Protein AF-A0A5C7LG85-F1 (afdb_monomer)

Secondary structure (DSSP, 8-state):
-HHHHHHHHHHHHHHHHHHHHHHHHHHHHH-S-HHHHHHHHHHHHHHHHHHHHHHHHHHHHS-HHHHHS----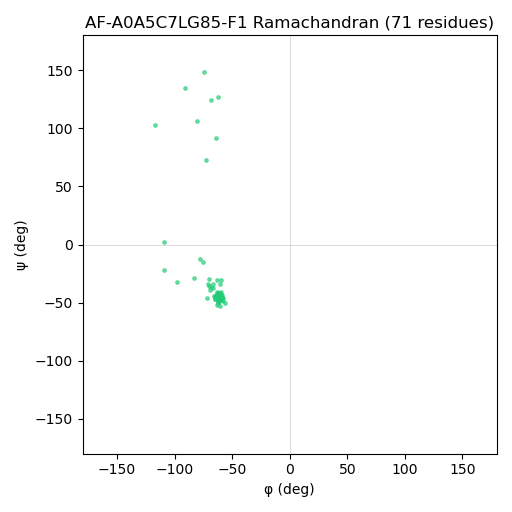

Structure (mmCIF, N/CA/C/O backbone):
data_AF-A0A5C7LG85-F1
#
_entry.id   AF-A0A5C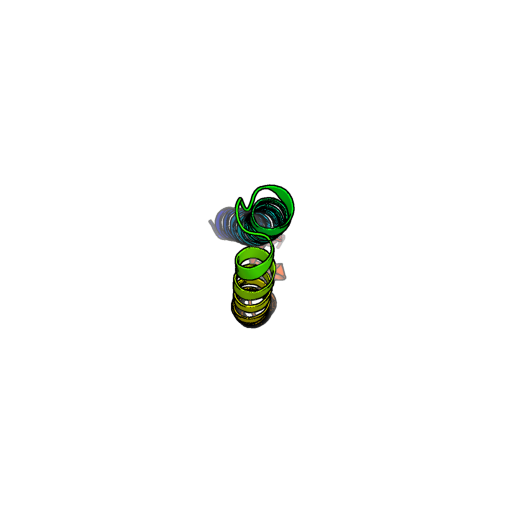7LG85-F1
#
loop_
_atom_site.group_PDB
_atom_site.id
_atom_site.type_symbol
_atom_site.label_atom_id
_atom_site.label_alt_id
_atom_site.label_comp_id
_atom_site.label_asym_id
_atom_site.label_entity_id
_atom_site.label_seq_id
_atom_site.pdbx_PDB_ins_code
_atom_site.Cartn_x
_atom_site.Cartn_y
_atom_site.Cartn_z
_atom_site.occupancy
_atom_site.B_iso_or_equiv
_atom_site.auth_seq_id
_atom_site.auth_comp_id
_atom_site.auth_asym_id
_atom_site.auth_atom_id
_atom_site.pdbx_PDB_model_num
ATOM 1 N N . MET A 1 1 ? 8.472 9.780 -21.537 1.00 75.62 1 MET A N 1
ATOM 2 C CA . MET A 1 1 ? 7.066 9.391 -21.273 1.00 75.62 1 MET A CA 1
ATOM 3 C C . MET A 1 1 ? 6.991 8.179 -20.347 1.00 75.62 1 MET A C 1
ATOM 5 O O . MET A 1 1 ? 6.396 8.302 -19.288 1.00 75.62 1 MET A O 1
ATOM 9 N N . GLN A 1 2 ? 7.638 7.054 -20.678 1.00 82.12 2 GLN A N 1
ATOM 10 C CA . GLN A 1 2 ? 7.601 5.826 -19.860 1.00 82.12 2 GLN A CA 1
ATOM 11 C C . GLN A 1 2 ? 8.162 6.000 -18.440 1.00 82.12 2 GLN A C 1
ATOM 13 O O . GLN A 1 2 ? 7.481 5.645 -17.489 1.00 82.12 2 GLN A O 1
ATOM 18 N N . LEU A 1 3 ? 9.324 6.649 -18.291 1.00 84.94 3 LEU A N 1
ATOM 19 C CA . LEU A 1 3 ? 9.927 6.922 -16.976 1.00 84.94 3 LEU A CA 1
ATOM 20 C C . LEU A 1 3 ? 9.023 7.760 -16.064 1.00 84.94 3 LEU A C 1
ATOM 22 O O . LEU A 1 3 ? 8.840 7.438 -14.894 1.00 84.94 3 LEU A O 1
ATOM 26 N N . PHE A 1 4 ? 8.399 8.800 -16.620 1.00 87.38 4 PHE A N 1
ATOM 27 C CA . PHE A 1 4 ? 7.419 9.607 -15.893 1.00 87.38 4 PHE A CA 1
ATOM 28 C C . PHE A 1 4 ? 6.237 8.748 -15.426 1.00 87.38 4 PHE A C 1
ATOM 30 O O . PHE A 1 4 ? 5.893 8.774 -14.249 1.00 87.38 4 PHE A O 1
ATOM 37 N N . PHE A 1 5 ? 5.676 7.928 -16.320 1.00 87.69 5 PHE A N 1
ATOM 38 C CA . PHE A 1 5 ? 4.592 7.008 -15.981 1.00 87.69 5 PHE A CA 1
ATOM 39 C C . PHE A 1 5 ? 4.993 6.015 -14.878 1.00 87.69 5 PHE A C 1
ATOM 41 O O . PHE A 1 5 ? 4.255 5.861 -13.908 1.00 87.69 5 PHE A O 1
ATOM 48 N N . GLY A 1 6 ? 6.172 5.393 -14.984 1.00 87.81 6 GLY A N 1
ATOM 49 C CA . GLY A 1 6 ? 6.682 4.447 -13.990 1.00 87.81 6 GLY A CA 1
ATOM 50 C C . GLY A 1 6 ? 6.828 5.074 -12.603 1.00 87.81 6 GLY A C 1
ATOM 51 O O . GLY A 1 6 ? 6.351 4.508 -11.621 1.00 87.81 6 GLY A O 1
ATOM 52 N N . ILE A 1 7 ? 7.407 6.278 -12.520 1.00 90.12 7 ILE A N 1
ATOM 53 C CA . ILE A 1 7 ? 7.559 7.008 -11.252 1.00 90.12 7 ILE A CA 1
ATOM 54 C C . ILE A 1 7 ? 6.200 7.399 -10.666 1.00 90.12 7 ILE A C 1
ATOM 56 O O . ILE A 1 7 ? 5.964 7.187 -9.477 1.00 90.12 7 ILE A O 1
ATOM 60 N N . THR A 1 8 ? 5.292 7.956 -11.473 1.00 90.81 8 THR A N 1
ATOM 61 C CA . THR A 1 8 ? 3.956 8.336 -10.994 1.00 90.81 8 THR A CA 1
ATOM 62 C C . THR A 1 8 ? 3.185 7.121 -10.487 1.00 90.81 8 THR A C 1
ATOM 64 O O . THR A 1 8 ? 2.550 7.197 -9.437 1.00 90.81 8 THR A O 1
ATOM 67 N N . TYR A 1 9 ? 3.268 5.990 -11.189 1.00 89.62 9 TYR A N 1
ATOM 68 C CA . TYR A 1 9 ? 2.572 4.772 -10.790 1.00 89.62 9 TYR A CA 1
ATOM 69 C C . TYR A 1 9 ? 3.162 4.155 -9.514 1.00 89.62 9 TYR A C 1
ATOM 71 O O . TYR A 1 9 ? 2.412 3.744 -8.630 1.00 89.62 9 TYR A O 1
ATOM 79 N N . LEU A 1 10 ? 4.491 4.183 -9.361 1.00 90.81 10 LEU A N 1
ATOM 80 C CA . LEU A 1 10 ? 5.175 3.781 -8.129 1.00 90.81 10 LEU A CA 1
ATOM 81 C C . LEU A 1 10 ? 4.750 4.650 -6.934 1.00 90.81 10 LEU A C 1
ATOM 83 O O . LEU A 1 10 ? 4.415 4.124 -5.873 1.00 90.81 10 LEU A O 1
ATOM 87 N N . LEU A 1 11 ? 4.732 5.975 -7.107 1.00 94.06 11 LEU A N 1
ATOM 88 C CA . LEU A 1 11 ? 4.299 6.917 -6.070 1.00 94.06 11 LEU A CA 1
ATOM 89 C C . LEU A 1 11 ? 2.833 6.710 -5.690 1.00 94.06 11 LEU A C 1
ATOM 91 O O . LEU A 1 11 ? 2.499 6.734 -4.507 1.00 94.06 11 LEU A O 1
ATOM 95 N N . PHE A 1 12 ? 1.967 6.475 -6.677 1.00 92.81 12 PHE A N 1
ATOM 96 C CA . PHE A 1 12 ? 0.560 6.180 -6.436 1.00 92.81 12 PHE A CA 1
ATOM 97 C C . PHE A 1 12 ? 0.393 4.893 -5.623 1.00 92.81 12 PHE A C 1
ATOM 99 O O . PHE A 1 12 ? -0.292 4.898 -4.601 1.00 92.81 12 PHE A O 1
ATOM 106 N N . PHE A 1 13 ? 1.072 3.814 -6.022 1.00 91.75 13 PHE A N 1
ATOM 107 C CA . PHE A 1 13 ? 1.047 2.546 -5.298 1.00 91.75 13 PHE A CA 1
ATOM 108 C C . PHE A 1 13 ? 1.530 2.709 -3.847 1.00 91.75 13 PHE A C 1
ATOM 110 O O . PHE A 1 13 ? 0.835 2.307 -2.914 1.00 91.75 13 PHE A O 1
ATOM 117 N N . ALA A 1 14 ? 2.666 3.382 -3.635 1.00 93.50 14 ALA A N 1
ATOM 118 C CA . ALA A 1 14 ? 3.179 3.678 -2.297 1.00 93.50 14 ALA A CA 1
ATOM 119 C C . ALA A 1 14 ? 2.192 4.523 -1.468 1.00 93.50 14 ALA A C 1
ATOM 121 O O . ALA A 1 14 ? 1.971 4.246 -0.287 1.00 93.50 14 ALA A O 1
ATOM 122 N N . GLY A 1 15 ? 1.548 5.512 -2.093 1.00 95.62 15 GLY A N 1
ATOM 123 C CA . GLY A 1 15 ? 0.516 6.335 -1.468 1.00 95.62 15 GLY A CA 1
ATOM 124 C C . GLY A 1 15 ? -0.684 5.518 -0.988 1.00 95.62 15 GLY A C 1
ATOM 125 O O . GLY A 1 15 ? -1.135 5.706 0.140 1.00 95.62 15 GLY A O 1
ATOM 126 N N . VAL A 1 16 ? -1.159 4.562 -1.793 1.00 93.94 16 VAL A N 1
ATOM 127 C CA . VAL A 1 16 ? -2.262 3.659 -1.417 1.00 93.94 16 VAL A CA 1
ATOM 128 C C . VAL A 1 16 ? -1.883 2.786 -0.217 1.00 93.94 16 VAL A C 1
ATOM 130 O O . VAL A 1 16 ? -2.696 2.617 0.696 1.00 93.94 16 VAL A O 1
ATOM 133 N N . VAL A 1 17 ? -0.649 2.275 -0.166 1.00 93.44 17 VAL A N 1
ATOM 134 C CA . VAL A 1 17 ? -0.151 1.496 0.982 1.00 93.44 17 VAL A CA 1
ATOM 135 C C . VAL A 1 17 ? -0.134 2.349 2.253 1.00 93.44 17 VAL A C 1
ATOM 137 O O . VAL A 1 17 ? -0.683 1.943 3.279 1.00 93.44 17 VAL A O 1
ATOM 140 N N . ILE A 1 18 ? 0.436 3.556 2.189 1.00 95.81 18 ILE A N 1
ATOM 141 C CA . ILE A 1 18 ? 0.519 4.470 3.338 1.00 95.81 18 ILE A CA 1
ATOM 142 C C . ILE A 1 18 ? -0.880 4.881 3.814 1.00 95.81 18 ILE A C 1
ATOM 144 O O . ILE A 1 18 ? -1.160 4.833 5.012 1.00 95.81 18 ILE A O 1
ATOM 148 N N . ALA A 1 19 ? -1.777 5.238 2.891 1.00 94.94 19 ALA A N 1
ATOM 149 C CA . ALA A 1 19 ? -3.155 5.601 3.212 1.00 94.94 19 ALA A CA 1
ATOM 150 C C . ALA A 1 19 ? -3.900 4.446 3.896 1.00 94.94 19 ALA A C 1
ATOM 152 O O . ALA A 1 19 ? -4.581 4.655 4.898 1.00 94.94 19 ALA A O 1
ATOM 153 N N . SER A 1 20 ? -3.716 3.217 3.410 1.00 93.19 20 SER A N 1
ATOM 154 C CA . SER A 1 20 ? -4.306 2.017 4.009 1.00 93.19 20 SER A CA 1
ATOM 155 C C . SER A 1 20 ? -3.849 1.820 5.458 1.00 93.19 20 SER A C 1
ATOM 157 O O . SER A 1 20 ? -4.677 1.610 6.346 1.00 93.19 20 SER A O 1
ATOM 159 N N . LEU A 1 21 ? -2.544 1.955 5.723 1.00 92.12 21 LEU A N 1
ATOM 160 C CA . LEU A 1 21 ? -1.984 1.873 7.077 1.00 92.12 21 LEU A CA 1
ATOM 161 C C . LEU A 1 21 ? -2.520 2.986 7.985 1.00 92.12 21 LEU A C 1
ATOM 163 O O . LEU A 1 21 ? -2.883 2.729 9.135 1.00 92.12 21 LEU A O 1
ATOM 167 N N . PHE A 1 22 ? -2.614 4.211 7.463 1.00 94.44 22 PHE A N 1
ATOM 168 C CA . PHE A 1 22 ? -3.162 5.347 8.197 1.00 94.44 22 PHE A CA 1
ATOM 169 C C . PHE A 1 22 ? -4.628 5.128 8.581 1.00 94.44 22 PHE A C 1
ATOM 171 O O . PHE A 1 22 ? -5.001 5.398 9.721 1.00 94.44 22 PHE A O 1
ATOM 178 N N . ILE A 1 23 ? -5.453 4.589 7.679 1.00 91.81 23 ILE A N 1
ATOM 179 C CA . ILE A 1 23 ? -6.863 4.294 7.965 1.00 91.81 23 ILE A CA 1
ATOM 180 C C . ILE A 1 23 ? -6.980 3.233 9.063 1.00 91.81 23 ILE A C 1
ATOM 182 O O . ILE A 1 23 ? -7.755 3.425 9.996 1.00 91.81 23 ILE A O 1
ATOM 186 N N . VAL A 1 24 ? -6.186 2.157 9.012 1.00 90.94 24 VAL A N 1
ATOM 187 C CA . VAL A 1 24 ? -6.169 1.125 10.069 1.00 90.94 24 VAL A CA 1
ATOM 188 C C . VAL A 1 24 ? -5.765 1.724 11.418 1.00 90.94 24 VAL A C 1
ATOM 190 O O . VAL A 1 24 ? -6.419 1.483 12.438 1.00 90.94 24 VAL A O 1
ATOM 193 N N . PHE A 1 25 ? -4.714 2.545 11.439 1.00 90.81 25 PHE A N 1
ATOM 194 C CA . PHE A 1 25 ? -4.294 3.262 12.642 1.00 90.81 25 PHE A CA 1
ATOM 195 C C . PHE A 1 25 ? -5.401 4.185 13.170 1.00 90.81 25 PHE A C 1
ATOM 197 O O . PHE A 1 25 ? -5.697 4.188 14.366 1.00 90.81 25 PHE A O 1
ATOM 204 N N . HIS A 1 26 ? -6.057 4.934 12.286 1.00 89.94 26 HIS A N 1
ATOM 205 C CA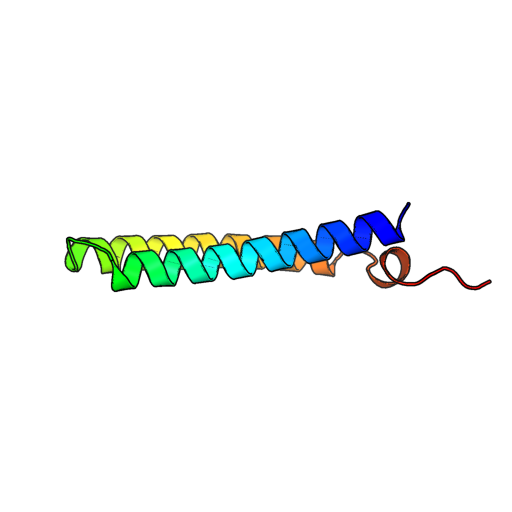 . HIS A 1 26 ? -7.123 5.848 12.666 1.00 89.94 26 HIS A CA 1
ATOM 206 C C . HIS A 1 26 ? -8.343 5.103 13.229 1.00 89.94 26 HIS A C 1
ATOM 208 O O . HIS A 1 26 ? -8.821 5.446 14.310 1.00 89.94 26 HIS A O 1
ATOM 214 N N . LEU A 1 27 ? -8.800 4.039 12.558 1.00 88.31 27 LEU A N 1
ATOM 215 C CA . LEU A 1 27 ? -9.938 3.226 13.000 1.00 88.31 27 LEU A CA 1
ATOM 216 C C . LEU A 1 27 ? -9.681 2.570 14.360 1.00 88.31 27 LEU A C 1
ATOM 218 O O . LEU A 1 27 ? -10.557 2.563 15.226 1.00 88.31 27 LEU A O 1
ATOM 222 N N . SER A 1 28 ? -8.475 2.031 14.553 1.00 85.12 28 SER A N 1
ATOM 223 C CA . SER A 1 28 ? -8.110 1.344 15.794 1.00 85.12 28 SER A CA 1
ATOM 224 C C . SER A 1 28 ? -7.976 2.300 16.981 1.00 85.12 28 SER A C 1
ATOM 226 O O . SER A 1 28 ? -8.343 1.933 18.098 1.00 85.12 28 SER A O 1
ATOM 228 N N . ARG A 1 29 ? -7.482 3.527 16.760 1.00 86.75 29 ARG A N 1
ATOM 229 C CA . ARG A 1 29 ? -7.153 4.461 17.846 1.00 86.75 29 ARG A CA 1
ATOM 230 C C . ARG A 1 29 ? -8.229 5.500 18.152 1.00 86.75 29 ARG A C 1
ATOM 232 O O . ARG A 1 29 ? -8.355 5.888 19.310 1.00 86.75 29 ARG A O 1
ATOM 239 N N . TYR A 1 30 ? -8.996 5.939 17.156 1.00 86.25 30 TYR A N 1
ATOM 240 C CA . TYR A 1 30 ? -9.951 7.048 17.295 1.00 86.25 30 TYR A CA 1
ATOM 241 C C . TYR A 1 30 ? -11.423 6.621 17.267 1.00 86.25 30 TYR A C 1
ATOM 243 O O . TYR A 1 30 ? -12.306 7.471 17.366 1.00 86.25 30 TYR A O 1
ATOM 251 N N . SER A 1 31 ? -11.725 5.323 17.169 1.00 81.06 31 SER A N 1
ATOM 252 C CA . SER A 1 31 ? -13.118 4.877 17.193 1.00 81.06 31 SER A CA 1
ATOM 253 C C . SER A 1 31 ? -13.765 5.079 18.567 1.00 81.06 31 SER A C 1
ATOM 255 O O . SER A 1 31 ? -13.302 4.561 19.586 1.00 81.06 31 SER A O 1
ATOM 257 N N . LEU A 1 32 ? -14.891 5.798 18.569 1.00 78.25 32 LEU A N 1
ATOM 258 C CA . LEU A 1 32 ? -15.690 6.110 19.757 1.00 78.25 32 LEU A CA 1
ATOM 259 C C . LEU A 1 32 ? -16.279 4.847 20.415 1.00 78.25 32 LEU A C 1
ATOM 261 O O . LEU A 1 32 ? -16.464 4.796 21.628 1.00 78.25 32 LEU A O 1
ATOM 265 N N . ASN A 1 33 ? -16.559 3.807 19.618 1.00 85.81 33 ASN A N 1
ATOM 266 C CA . ASN A 1 33 ? -17.115 2.541 20.087 1.00 85.81 33 ASN A CA 1
ATOM 267 C C . ASN A 1 33 ? -16.138 1.392 19.820 1.00 85.81 33 ASN A C 1
ATOM 269 O O . ASN A 1 33 ? -16.059 0.867 18.710 1.00 85.81 33 ASN A O 1
ATOM 273 N N . ARG A 1 34 ? -15.436 0.951 20.869 1.00 81.25 34 ARG A N 1
ATOM 274 C CA . ARG A 1 34 ? -14.379 -0.072 20.778 1.00 81.25 34 ARG A CA 1
ATOM 275 C C . ARG A 1 34 ? -14.849 -1.427 20.236 1.00 81.25 34 ARG A C 1
ATOM 277 O O . ARG A 1 34 ? -14.064 -2.113 19.590 1.00 81.25 34 ARG A O 1
ATOM 284 N N . ARG A 1 35 ? -16.112 -1.818 20.460 1.00 82.25 35 ARG A N 1
ATOM 285 C CA . ARG A 1 35 ? -16.654 -3.084 19.924 1.00 82.25 35 ARG A CA 1
ATOM 286 C C . ARG A 1 35 ? -16.860 -3.007 18.414 1.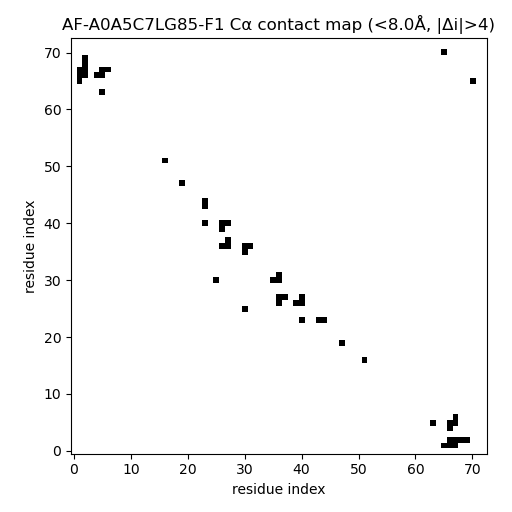00 82.25 35 ARG A C 1
ATOM 288 O O . ARG A 1 35 ? -16.437 -3.905 17.694 1.00 82.25 35 ARG A O 1
ATOM 295 N N . LEU A 1 36 ? -17.450 -1.909 17.938 1.00 84.88 36 LEU A N 1
ATOM 296 C CA . LEU A 1 36 ? -17.583 -1.645 16.501 1.00 84.88 36 LEU A CA 1
ATOM 297 C C . LEU A 1 36 ? -16.219 -1.410 15.841 1.00 84.88 36 LEU A C 1
ATOM 299 O O . LEU A 1 36 ? -16.012 -1.843 14.712 1.00 84.88 36 LEU A O 1
ATOM 303 N N . ALA A 1 37 ? -15.273 -0.794 16.557 1.00 86.00 37 ALA A N 1
ATOM 304 C CA . ALA A 1 37 ? -13.912 -0.565 16.081 1.00 86.00 37 ALA A CA 1
ATOM 305 C C . ALA A 1 37 ? -13.233 -1.869 15.660 1.00 86.00 37 ALA A C 1
ATOM 307 O O . ALA A 1 37 ? -12.719 -1.953 14.550 1.00 86.00 37 ALA A O 1
ATOM 308 N N . ALA A 1 38 ? -13.265 -2.894 16.516 1.00 86.81 38 ALA A N 1
ATOM 309 C CA . ALA A 1 38 ? -12.630 -4.176 16.229 1.00 86.81 38 ALA A CA 1
ATOM 310 C C . ALA A 1 38 ? -13.241 -4.850 14.989 1.00 86.81 38 ALA A C 1
ATOM 312 O O . ALA A 1 38 ? -12.502 -5.277 14.102 1.00 86.81 38 ALA A O 1
ATOM 313 N N . GLY A 1 39 ? -14.576 -4.874 14.889 1.00 90.38 39 GLY A N 1
ATOM 314 C CA . GLY A 1 39 ? -15.278 -5.455 13.740 1.00 90.38 39 GLY A CA 1
ATOM 315 C C . GLY A 1 39 ? -14.970 -4.731 12.428 1.00 90.38 39 GLY A C 1
ATOM 316 O O . GLY A 1 39 ? -14.563 -5.359 11.453 1.00 90.38 39 GLY A O 1
ATOM 317 N N . MET A 1 40 ? -15.086 -3.400 12.417 1.00 89.12 40 MET A N 1
ATOM 318 C CA . MET A 1 40 ? -14.837 -2.593 11.217 1.00 89.12 40 MET A CA 1
ATOM 319 C C . MET A 1 40 ? -13.362 -2.590 10.815 1.00 89.12 40 MET A C 1
ATOM 321 O O . MET A 1 40 ? -13.059 -2.644 9.628 1.00 89.12 40 MET A O 1
ATOM 325 N N . THR A 1 41 ? -12.443 -2.584 11.785 1.00 90.56 41 THR A N 1
ATOM 326 C CA . THR A 1 41 ? -11.002 -2.673 11.505 1.00 90.56 41 THR A CA 1
ATOM 327 C C . THR A 1 41 ? -10.666 -4.032 10.908 1.00 90.56 41 THR A C 1
ATOM 329 O O . THR A 1 41 ? -9.955 -4.090 9.914 1.00 90.56 41 THR A O 1
ATOM 332 N N . SER A 1 42 ? -11.207 -5.125 11.458 1.00 91.62 42 SER A N 1
ATOM 333 C CA . SER A 1 42 ? -10.984 -6.472 10.923 1.00 91.62 42 SER A CA 1
ATOM 334 C C . SER A 1 42 ? -11.496 -6.602 9.488 1.00 91.62 42 SER A C 1
ATOM 336 O O . SER A 1 42 ? -10.746 -7.035 8.614 1.00 91.62 42 SER A O 1
ATOM 338 N N . LEU A 1 43 ? -12.726 -6.151 9.221 1.00 93.25 43 LEU A N 1
ATOM 339 C CA . LEU A 1 43 ? -13.293 -6.151 7.874 1.00 93.25 43 LEU A CA 1
ATOM 340 C C . LEU A 1 43 ? -12.450 -5.305 6.910 1.00 93.25 43 LEU A C 1
ATOM 342 O O . LEU A 1 43 ? -12.110 -5.767 5.822 1.00 93.25 43 LEU A O 1
ATOM 346 N N . PHE A 1 44 ? -12.077 -4.090 7.324 1.00 92.81 44 PHE A N 1
ATOM 347 C CA . PHE A 1 44 ? -11.253 -3.199 6.516 1.00 92.81 44 PHE A CA 1
ATOM 348 C C . PHE A 1 44 ? -9.896 -3.827 6.198 1.00 92.81 44 PHE A C 1
ATOM 350 O O . PHE A 1 44 ? -9.480 -3.807 5.045 1.00 92.81 44 PHE A O 1
ATOM 357 N N . VAL A 1 45 ? -9.225 -4.424 7.187 1.00 93.94 45 VAL A N 1
ATOM 358 C CA . VAL A 1 45 ? -7.931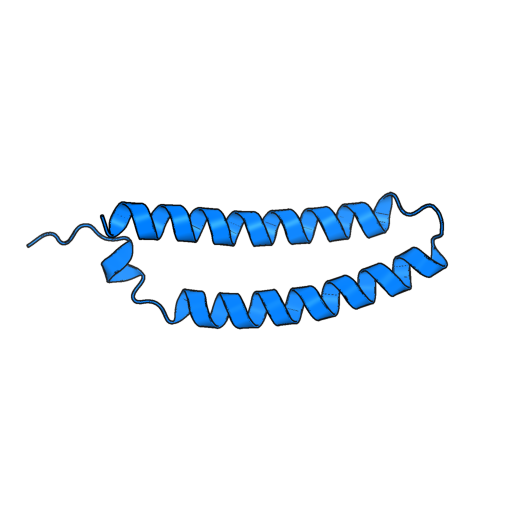 -5.094 7.004 1.00 93.94 45 VAL A CA 1
ATOM 359 C C . VAL A 1 45 ? -8.050 -6.249 6.016 1.00 93.94 45 VAL A C 1
ATOM 361 O O . VAL A 1 45 ? -7.224 -6.334 5.116 1.00 93.94 45 VAL A O 1
ATOM 364 N N . ILE A 1 46 ? -9.073 -7.102 6.125 1.00 96.62 46 ILE A N 1
ATOM 365 C CA . ILE A 1 46 ? -9.255 -8.245 5.216 1.00 96.62 46 ILE A CA 1
ATOM 366 C C . ILE A 1 46 ? -9.477 -7.768 3.778 1.00 96.62 46 ILE A C 1
ATOM 368 O O . ILE A 1 46 ? -8.771 -8.199 2.866 1.00 96.62 46 ILE A O 1
ATOM 372 N N . VAL A 1 47 ? -10.425 -6.852 3.567 1.00 95.56 47 VAL A N 1
ATOM 373 C CA . VAL A 1 47 ? -10.750 -6.342 2.225 1.00 95.56 47 VAL A CA 1
ATOM 374 C C . VAL A 1 47 ? -9.556 -5.598 1.626 1.00 95.56 47 VAL A C 1
ATOM 376 O O . VAL A 1 47 ? -9.191 -5.826 0.473 1.00 95.56 47 VAL A O 1
ATOM 379 N N . THR A 1 48 ? -8.902 -4.752 2.420 1.00 94.50 48 THR A N 1
ATOM 380 C CA . THR A 1 48 ? -7.731 -3.985 1.985 1.00 94.50 48 THR A CA 1
ATOM 381 C C . THR A 1 48 ? -6.544 -4.893 1.694 1.00 94.50 48 THR A C 1
ATOM 383 O O . THR A 1 48 ? -5.840 -4.654 0.722 1.00 94.50 48 THR A O 1
ATOM 386 N N . ALA A 1 49 ? -6.333 -5.960 2.469 1.00 94.06 49 ALA A N 1
ATOM 387 C CA . ALA A 1 49 ? -5.278 -6.934 2.208 1.00 94.06 49 ALA A CA 1
ATOM 388 C C . ALA A 1 49 ? -5.497 -7.664 0.879 1.00 94.06 49 ALA A C 1
ATOM 390 O O . ALA A 1 49 ? -4.552 -7.799 0.108 1.00 94.06 49 ALA A O 1
ATOM 391 N N . ILE A 1 50 ? -6.734 -8.075 0.574 1.00 96.25 50 ILE A N 1
ATOM 392 C CA . ILE A 1 50 ? -7.072 -8.700 -0.714 1.00 96.25 50 ILE A CA 1
ATOM 393 C C . ILE A 1 50 ? -6.819 -7.717 -1.862 1.00 96.25 50 ILE A C 1
ATOM 395 O O . ILE A 1 50 ? -6.151 -8.062 -2.834 1.00 96.25 50 ILE A O 1
ATOM 399 N N . LEU A 1 51 ? -7.294 -6.474 -1.733 1.00 93.88 51 LEU A N 1
ATOM 400 C CA . LEU A 1 51 ? -7.085 -5.444 -2.750 1.00 93.88 51 LEU A CA 1
ATOM 401 C C . LEU A 1 51 ? -5.600 -5.130 -2.946 1.00 93.88 51 LEU A C 1
ATOM 403 O O . LEU A 1 51 ? -5.139 -5.086 -4.085 1.00 93.88 51 LEU A O 1
ATOM 407 N N . LEU A 1 52 ? -4.843 -4.940 -1.865 1.00 94.19 52 LEU A N 1
ATOM 408 C CA . LEU A 1 52 ? -3.405 -4.698 -1.931 1.00 94.19 52 LEU A 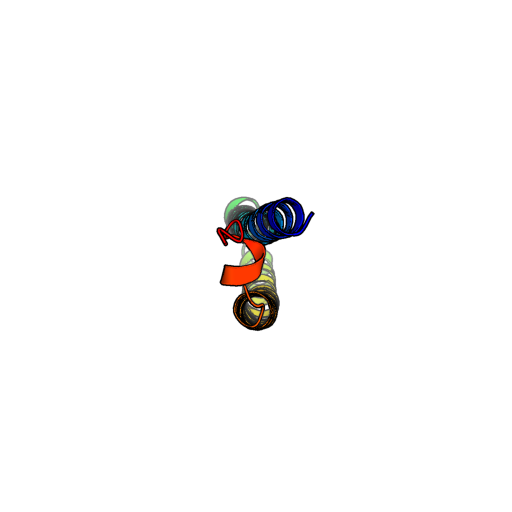CA 1
ATOM 409 C C . LEU A 1 52 ? -2.680 -5.882 -2.556 1.00 94.19 52 LEU A C 1
ATOM 411 O O . LEU A 1 52 ? -1.816 -5.665 -3.397 1.00 94.19 52 LEU A O 1
ATOM 415 N N . TRP A 1 53 ? -3.049 -7.114 -2.210 1.00 95.44 53 TRP A N 1
ATOM 416 C CA . TRP A 1 53 ? -2.468 -8.312 -2.806 1.00 95.44 53 TRP A CA 1
ATOM 417 C C . TRP A 1 53 ? -2.701 -8.359 -4.319 1.00 95.44 53 TRP A C 1
ATOM 419 O O . TRP A 1 53 ? -1.744 -8.454 -5.085 1.00 95.44 53 TRP A O 1
ATOM 429 N N . SER A 1 54 ? -3.953 -8.221 -4.765 1.00 94.81 54 SER A N 1
ATOM 430 C CA . SER A 1 54 ? -4.300 -8.236 -6.189 1.00 94.81 54 SER A CA 1
ATOM 431 C C . SER A 1 54 ? -3.609 -7.112 -6.965 1.00 94.81 54 SER A C 1
ATOM 433 O O . SER A 1 54 ? -3.050 -7.354 -8.033 1.00 94.81 54 SER A O 1
ATOM 435 N N . ASN A 1 55 ? -3.593 -5.891 -6.422 1.00 91.62 55 ASN A N 1
ATOM 436 C CA . ASN A 1 55 ? -2.941 -4.754 -7.074 1.00 91.62 55 ASN A CA 1
ATOM 437 C C . ASN A 1 55 ? -1.412 -4.873 -7.062 1.00 91.62 55 ASN A C 1
ATOM 439 O O . ASN A 1 55 ? -0.777 -4.480 -8.034 1.00 91.62 55 ASN A O 1
ATOM 443 N N . SER A 1 56 ? -0.819 -5.458 -6.018 1.00 92.31 56 SER A N 1
ATOM 444 C CA . SER A 1 56 ? 0.621 -5.747 -5.980 1.00 92.31 56 SER A CA 1
ATOM 445 C C . SER A 1 56 ? 0.997 -6.771 -7.045 1.00 92.31 56 SER A C 1
ATOM 447 O O . SER A 1 56 ? 1.960 -6.561 -7.773 1.00 92.31 56 SER A O 1
ATOM 449 N N . ALA A 1 57 ? 0.219 -7.849 -7.185 1.00 93.06 57 ALA A N 1
ATOM 450 C CA . ALA A 1 57 ? 0.454 -8.859 -8.214 1.00 93.06 57 ALA A CA 1
ATOM 451 C C . ALA A 1 57 ? 0.421 -8.243 -9.623 1.00 93.06 57 ALA A C 1
ATOM 453 O O . ALA A 1 57 ? 1.3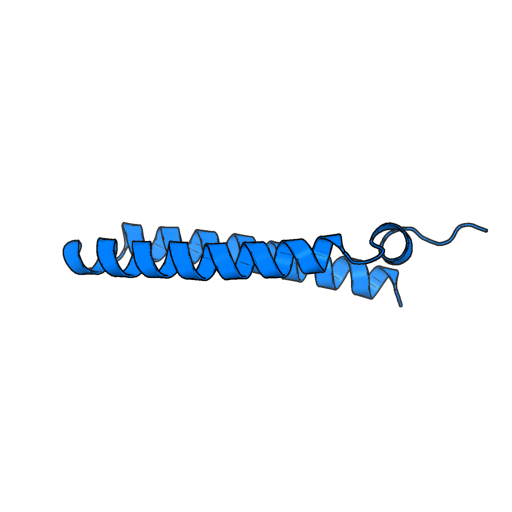11 -8.501 -10.430 1.00 93.06 57 ALA A O 1
ATOM 454 N N . LEU A 1 58 ? -0.552 -7.365 -9.894 1.00 89.75 58 LEU A N 1
ATOM 455 C CA . LEU A 1 58 ? -0.616 -6.618 -11.152 1.00 89.75 58 LEU A CA 1
ATOM 456 C C . LEU A 1 58 ? 0.567 -5.654 -11.310 1.00 89.75 58 LEU A C 1
ATOM 458 O O . LEU A 1 58 ? 1.176 -5.616 -12.376 1.00 89.75 58 LEU A O 1
ATOM 462 N N . PHE A 1 59 ? 0.932 -4.915 -10.261 1.00 88.81 59 PHE A N 1
ATOM 463 C CA . PHE A 1 59 ? 2.066 -3.989 -10.279 1.00 88.81 59 PHE A CA 1
ATOM 464 C C . PHE A 1 59 ? 3.382 -4.699 -10.621 1.00 88.81 59 PHE A C 1
ATOM 466 O O . PHE A 1 59 ? 4.113 -4.239 -11.492 1.00 88.81 59 PHE A O 1
ATOM 473 N N . PHE A 1 60 ? 3.656 -5.848 -9.998 1.00 88.56 60 PHE A N 1
ATOM 474 C CA . PHE A 1 60 ? 4.865 -6.635 -10.260 1.00 88.56 60 PHE A CA 1
ATOM 475 C C . PHE A 1 60 ? 4.822 -7.416 -11.578 1.00 88.56 60 PHE A C 1
ATOM 477 O O . PHE A 1 60 ? 5.867 -7.852 -12.047 1.00 88.56 60 PHE A O 1
ATOM 484 N N . SER A 1 61 ? 3.648 -7.578 -12.196 1.00 89.88 61 SER A N 1
ATOM 485 C CA . SER A 1 61 ? 3.537 -8.163 -13.539 1.00 89.88 61 SER A CA 1
ATOM 486 C C . SER A 1 61 ? 3.897 -7.185 -14.664 1.00 89.88 61 SER A C 1
ATOM 488 O O . SER A 1 61 ? 4.051 -7.597 -15.813 1.00 89.88 61 SER A O 1
ATOM 490 N N . LEU A 1 62 ? 4.022 -5.889 -14.358 1.00 87.25 62 LEU A N 1
ATOM 491 C CA . LEU A 1 62 ? 4.443 -4.888 -15.333 1.00 87.25 62 LEU A CA 1
ATOM 492 C C . LEU A 1 62 ? 5.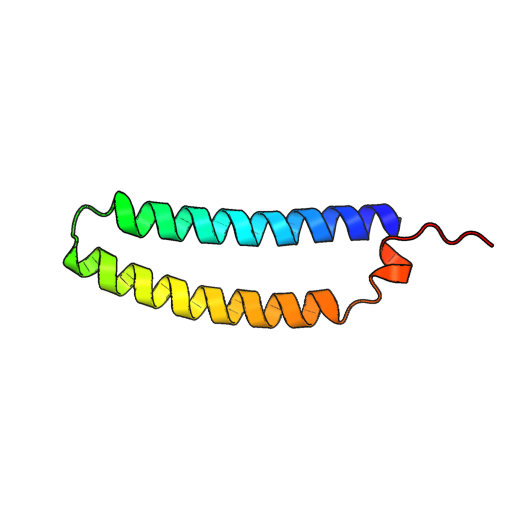950 -4.999 -15.617 1.00 87.25 62 LEU A C 1
ATOM 494 O O . LEU A 1 62 ? 6.719 -5.306 -14.704 1.00 87.25 62 LEU A O 1
ATOM 498 N N . PRO A 1 63 ? 6.402 -4.670 -16.843 1.00 88.00 63 PRO A N 1
ATOM 499 C CA . PRO A 1 63 ? 7.822 -4.605 -17.188 1.00 88.00 63 PRO A CA 1
ATOM 500 C C . PRO A 1 63 ? 8.468 -3.362 -16.551 1.00 88.00 63 PRO A C 1
ATOM 502 O O . PRO A 1 63 ? 8.746 -2.358 -17.211 1.00 88.00 63 PRO A O 1
ATOM 505 N N . LEU A 1 64 ? 8.660 -3.408 -15.230 1.00 81.81 64 LEU A N 1
ATOM 506 C CA . LEU A 1 64 ? 9.152 -2.293 -14.418 1.00 81.81 64 LEU A CA 1
ATOM 507 C C . LEU A 1 64 ? 10.546 -1.840 -14.859 1.00 81.81 64 LEU A C 1
ATOM 509 O O . LEU A 1 64 ? 10.820 -0.646 -14.851 1.00 81.81 64 LEU A O 1
ATOM 513 N N . GLU A 1 65 ? 11.394 -2.759 -15.314 1.00 82.56 65 GLU A N 1
ATOM 514 C CA . GLU A 1 65 ? 12.697 -2.452 -15.915 1.00 82.56 65 GLU A CA 1
ATOM 515 C C . GLU A 1 65 ? 12.589 -1.527 -17.131 1.00 82.56 65 GLU A C 1
ATOM 517 O O . GLU A 1 65 ? 13.290 -0.523 -17.202 1.00 82.56 65 GLU A O 1
ATOM 522 N N . THR A 1 66 ? 11.657 -1.795 -18.046 1.00 83.44 66 THR A N 1
ATOM 523 C CA . THR A 1 66 ? 11.425 -0.958 -19.231 1.00 83.44 66 THR A CA 1
ATOM 524 C C . THR A 1 66 ? 10.796 0.385 -18.862 1.00 83.44 66 THR A C 1
ATOM 526 O O . THR A 1 66 ? 10.998 1.383 -19.549 1.00 83.44 66 THR A O 1
ATOM 529 N N . LEU A 1 67 ? 10.013 0.420 -17.782 1.00 82.88 67 LEU A N 1
ATOM 530 C CA . LEU A 1 67 ? 9.341 1.631 -17.321 1.00 82.88 67 LEU A CA 1
ATOM 531 C C . LEU A 1 67 ? 10.237 2.535 -16.468 1.00 82.88 67 LEU A C 1
ATOM 533 O O . LEU A 1 67 ? 10.005 3.738 -16.463 1.00 82.88 67 LEU A O 1
ATOM 537 N N . LEU A 1 68 ? 11.218 1.995 -15.742 1.00 79.44 68 LEU A N 1
ATOM 538 C CA . LEU A 1 68 ? 12.021 2.740 -14.763 1.00 79.44 68 LEU A CA 1
ATOM 539 C C . LEU A 1 68 ? 13.467 2.982 -15.203 1.00 79.44 68 LEU A C 1
ATOM 541 O O . LEU A 1 68 ? 14.088 3.920 -14.702 1.00 79.44 68 LEU A O 1
ATOM 545 N N . LEU A 1 69 ? 14.008 2.188 -16.131 1.00 79.19 69 LEU A N 1
ATOM 546 C CA . LEU A 1 69 ? 15.346 2.420 -16.666 1.00 79.19 69 LEU A CA 1
ATOM 547 C C . LEU A 1 69 ? 15.277 3.316 -17.910 1.00 79.19 69 LEU A C 1
ATOM 549 O O . LEU A 1 69 ? 14.451 3.084 -18.796 1.00 79.19 69 LEU A O 1
ATOM 553 N N . PRO A 1 70 ? 16.149 4.332 -18.030 1.00 64.69 70 PRO A N 1
ATOM 554 C CA . PRO A 1 70 ? 16.384 4.952 -19.322 1.00 64.69 70 PRO A CA 1
ATOM 555 C C . PRO A 1 70 ? 16.964 3.883 -20.256 1.00 64.69 70 PRO A C 1
ATOM 557 O O . PRO A 1 70 ? 17.937 3.215 -19.905 1.00 64.69 70 PRO A O 1
ATOM 560 N N . VAL A 1 71 ? 16.351 3.698 -21.428 1.00 63.31 71 VAL A N 1
ATOM 561 C CA . VAL A 1 71 ? 16.899 2.847 -22.492 1.00 63.31 71 VAL A CA 1
ATOM 562 C C . VAL A 1 71 ? 18.207 3.490 -22.953 1.00 63.31 71 VAL A C 1
ATOM 564 O O . VAL A 1 71 ? 18.203 4.386 -23.794 1.00 63.31 71 VAL A O 1
ATOM 567 N N . ASN A 1 72 ? 19.320 3.088 -22.345 1.00 60.03 72 ASN A N 1
ATOM 568 C CA . ASN A 1 72 ? 20.646 3.396 -22.853 1.00 60.03 72 ASN A CA 1
ATOM 569 C C . ASN A 1 72 ?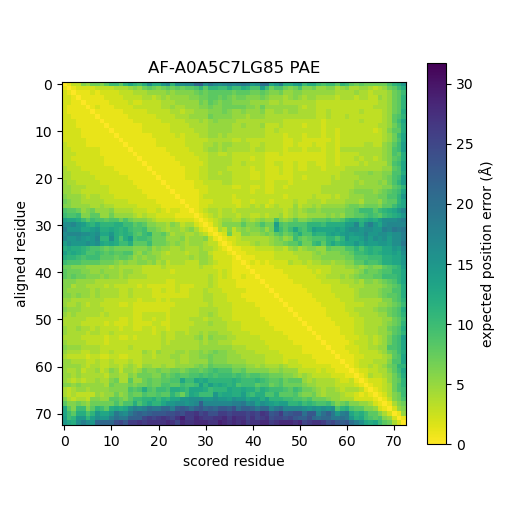 20.919 2.390 -23.973 1.00 60.03 72 ASN A C 1
ATOM 571 O O . ASN A 1 72 ? 21.084 1.200 -23.702 1.00 60.03 72 ASN A O 1
ATOM 575 N N . PHE A 1 73 ? 20.863 2.879 -25.212 1.00 53.97 73 PHE A N 1
ATOM 576 C CA . PHE A 1 73 ? 21.388 2.179 -26.382 1.00 53.97 73 PHE A CA 1
ATOM 577 C C . PHE A 1 73 ? 22.916 2.162 -26.343 1.00 53.97 73 PHE A C 1
ATOM 579 O O . PHE A 1 73 ? 23.497 3.200 -25.945 1.00 53.97 73 PHE A O 1
#

pLDDT: mean 87.76, std 8.21, range [53.97, 96.62]

Radius of gyration: 16.94 Å; Cα contacts (8 Å, |Δi|>4): 28; chains: 1; bounding box: 39×18×47 Å

Mean predicted aligned error: 5.52 Å

Solvent-accessible surface area (backbone atoms only — not comparable to full-atom values): 4126 Å² total; per-residue (Å²): 110,53,50,60,51,37,53,54,51,50,51,50,53,53,47,53,54,52,51,51,53,49,51,50,52,46,39,68,71,68,43,92,47,68,71,59,23,54,55,53,42,51,52,48,51,54,54,48,48,52,51,51,50,56,52,47,56,55,60,70,70,46,68,54,66,72,22,64,47,81,87,79,128

Foldseek 3Di:
DLQVVLVVVVVVLVVLVVVLVVVLVCLCPPDPDNVVSVVVSVVSCVVSVVVNVVVVVVNVVDPSCVRNDDPDD

Nearest PDB structures (foldseek):
  4dci-assembly2_H  TM=6.394E-01  e=7.541E+00  Parasynechococcus marenigrum WH 8102

Sequence (73 aa):
MQLFFGITYLLFFAGVVIASLFIVFHLSRYSLNRRLAAGMTSLFVIVTAILLWSNSALFFSLPLETLLLPVNF